Protein AF-A0A1J4VX71-F1 (afdb_monomer_lite)

Radius of gyration: 22.61 Å; chains: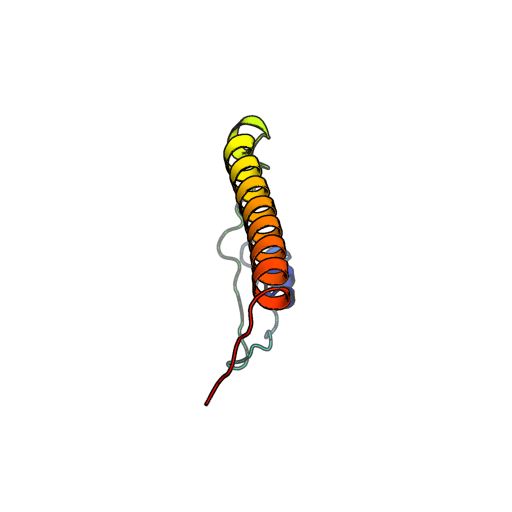 1; bounding box: 40×44×52 Å

pLDDT: mean 84.44, std 9.2, range [52.66, 96.06]

Secondary structure (DSSP, 8-state):
-HHHHHHHHHPPTT-BPPPEEETTEEE--B-------PPPPHHHHHHHHHHHHHHHHHHHHHHHHHHHHHHHS-----

Foldseek 3Di:
DVVVVVQLLPDDAQDKGDFDQDPVGTDIDHRPDDDDDDDDDCVVCVVVVVVVVVVVVVVVVVVVVVVVVVVPDDDDDD

Sequence (78 aa):
MGDIDSKIFALNEGEITTPVPTALGYHIFKAVERQRTSVKPLSEVRPDVQDLIFREKLKDRLNAWLGNLKKNAYISIR

Structure (mmCIF, N/CA/C/O backbone):
data_AF-A0A1J4VX71-F1
#
_entry.id   AF-A0A1J4VX71-F1
#
loop_
_atom_site.group_PDB
_atom_site.id
_atom_site.type_symbol
_atom_site.label_atom_id
_atom_site.label_alt_id
_atom_site.label_comp_id
_atom_site.label_asym_id
_atom_site.label_entity_id
_atom_site.label_seq_id
_atom_site.pdbx_PDB_ins_code
_atom_site.Cartn_x
_atom_site.Cartn_y
_atom_site.Cartn_z
_atom_site.occupancy
_atom_site.B_iso_or_equiv
_atom_site.auth_seq_id
_atom_site.auth_comp_id
_atom_site.auth_asym_id
_atom_site.auth_atom_id
_atom_site.pdbx_PDB_model_num
ATOM 1 N N . MET A 1 1 ? -9.562 -8.414 -1.695 1.00 52.66 1 MET A N 1
ATOM 2 C CA . MET A 1 1 ? -9.422 -8.001 -0.281 1.00 52.66 1 MET A CA 1
ATOM 3 C C . MET A 1 1 ? -10.138 -6.684 0.039 1.00 52.66 1 MET A C 1
ATOM 5 O O . MET A 1 1 ? -10.535 -6.523 1.177 1.00 52.66 1 MET A O 1
ATOM 9 N N . GLY A 1 2 ? -10.357 -5.768 -0.921 1.00 63.88 2 GLY A N 1
ATOM 10 C CA . GLY A 1 2 ? -10.842 -4.406 -0.619 1.00 63.88 2 GLY A CA 1
ATOM 11 C C . GLY A 1 2 ? -12.254 -4.259 -0.022 1.00 63.88 2 GLY A C 1
ATOM 12 O O . GLY A 1 2 ? -12.506 -3.273 0.662 1.00 63.88 2 GLY A O 1
ATOM 13 N N . ASP A 1 3 ? -13.160 -5.225 -0.218 1.00 71.31 3 ASP A N 1
ATOM 14 C CA . ASP A 1 3 ? -14.526 -5.151 0.343 1.00 71.31 3 ASP A CA 1
ATOM 15 C C . ASP A 1 3 ? -14.599 -5.413 1.853 1.00 71.31 3 ASP A C 1
ATOM 17 O O . ASP A 1 3 ? -15.537 -4.977 2.518 1.00 71.31 3 ASP A O 1
ATOM 21 N N . ILE A 1 4 ? -13.634 -6.152 2.402 1.00 79.06 4 ILE A N 1
ATOM 22 C CA . ILE A 1 4 ? -13.582 -6.442 3.840 1.00 79.06 4 ILE A CA 1
ATOM 23 C C . ILE A 1 4 ? -13.026 -5.218 4.568 1.00 79.06 4 ILE A C 1
ATOM 25 O O . ILE A 1 4 ? -13.606 -4.758 5.550 1.00 79.06 4 ILE A O 1
ATOM 29 N N . ASP A 1 5 ? -11.946 -4.655 4.027 1.00 80.94 5 ASP A N 1
ATOM 30 C CA . ASP A 1 5 ? -11.250 -3.504 4.592 1.00 80.94 5 ASP A CA 1
ATOM 31 C C . ASP A 1 5 ? -12.193 -2.302 4.735 1.00 80.94 5 ASP A C 1
ATOM 33 O O . ASP A 1 5 ? -12.271 -1.701 5.804 1.00 80.94 5 ASP A O 1
ATOM 37 N N . SER A 1 6 ? -12.985 -1.989 3.704 1.00 81.56 6 SER A N 1
ATOM 38 C CA . SER A 1 6 ? -13.933 -0.865 3.739 1.00 81.56 6 SER A CA 1
ATOM 39 C C . SER A 1 6 ? -14.988 -1.006 4.843 1.00 81.56 6 SER A C 1
ATOM 41 O O . SER A 1 6 ? -15.282 -0.032 5.537 1.00 81.56 6 SER A O 1
ATOM 43 N N . LYS A 1 7 ? -15.514 -2.220 5.059 1.00 81.81 7 LYS A N 1
ATOM 44 C CA . LYS A 1 7 ? -16.482 -2.511 6.127 1.00 81.81 7 LYS A CA 1
ATOM 45 C C . LYS A 1 7 ? -15.865 -2.390 7.514 1.00 81.81 7 LYS A C 1
ATOM 47 O O . LYS A 1 7 ? -16.528 -1.892 8.414 1.00 81.81 7 LYS A O 1
ATOM 52 N N . ILE A 1 8 ? -14.614 -2.817 7.683 1.00 85.31 8 ILE A N 1
ATOM 53 C CA . ILE A 1 8 ? -13.902 -2.728 8.964 1.00 85.31 8 ILE A CA 1
ATOM 54 C C . ILE A 1 8 ? -13.544 -1.271 9.285 1.00 85.31 8 ILE A C 1
ATOM 56 O O . ILE A 1 8 ? -13.793 -0.818 10.397 1.00 85.31 8 ILE A O 1
ATOM 60 N N . PHE A 1 9 ? -13.020 -0.506 8.321 1.00 83.38 9 PHE A N 1
ATOM 61 C CA . PHE A 1 9 ? -12.648 0.902 8.529 1.00 83.38 9 PHE A CA 1
ATOM 62 C C . PHE A 1 9 ? -13.853 1.840 8.721 1.00 83.38 9 PHE A C 1
ATOM 64 O O . PHE A 1 9 ? -13.697 2.944 9.254 1.00 83.38 9 PHE A O 1
ATOM 71 N N . ALA A 1 10 ? -15.050 1.416 8.307 1.00 84.44 10 ALA A N 1
ATOM 72 C CA . ALA A 1 10 ? -16.293 2.136 8.562 1.00 84.44 10 ALA A CA 1
ATOM 73 C C . ALA A 1 10 ? -16.792 2.000 10.012 1.00 84.44 10 ALA A C 1
ATOM 75 O O . ALA A 1 10 ? -17.531 2.873 10.462 1.00 84.44 10 ALA A O 1
ATOM 76 N N . LEU A 1 11 ? -16.380 0.959 10.746 1.00 85.50 11 LEU A N 1
ATOM 77 C CA . LEU A 1 11 ? -16.834 0.727 12.117 1.00 85.50 11 LEU A CA 1
ATOM 78 C C . LEU A 1 11 ? -16.349 1.809 13.089 1.00 85.50 11 LEU A C 1
ATOM 80 O O . LEU A 1 11 ? -15.228 2.332 12.996 1.00 85.50 11 LEU A O 1
ATOM 84 N N . ASN A 1 12 ? -17.193 2.108 14.071 1.00 83.50 12 ASN A N 1
ATOM 85 C CA . ASN A 1 12 ? -16.789 2.842 15.261 1.00 83.50 12 ASN A CA 1
ATOM 86 C C . ASN A 1 12 ? -16.113 1.904 16.266 1.00 83.50 12 ASN A C 1
ATOM 88 O O . ASN A 1 12 ? -16.263 0.684 16.217 1.00 83.50 12 ASN A O 1
ATOM 92 N N . GLU A 1 13 ? -15.355 2.475 17.196 1.00 85.19 13 GLU A N 1
ATOM 93 C CA . GLU A 1 13 ? -14.723 1.704 18.265 1.00 85.19 13 GLU A CA 1
ATOM 94 C C . GLU A 1 13 ? -15.782 0.982 19.116 1.00 85.19 13 GLU A C 1
ATOM 96 O O . GLU A 1 13 ? -16.784 1.565 19.526 1.00 85.19 13 GLU A O 1
ATOM 101 N N . GLY A 1 14 ? -15.582 -0.316 19.336 1.00 85.69 14 GLY A N 1
ATOM 102 C CA . GLY A 1 14 ? -16.519 -1.218 20.003 1.00 85.69 14 GLY A CA 1
ATOM 103 C C . GLY A 1 14 ? -17.565 -1.869 19.089 1.00 85.69 14 GLY A C 1
ATOM 104 O O . GLY A 1 14 ? -18.213 -2.825 19.525 1.00 85.69 14 GLY A O 1
ATOM 105 N N . GLU A 1 15 ? -17.716 -1.411 17.845 1.00 87.50 15 GLU A N 1
ATOM 106 C CA . GLU A 1 15 ? -18.741 -1.880 16.905 1.00 87.50 15 GLU A CA 1
ATOM 107 C C . GLU A 1 15 ? -18.344 -3.195 16.210 1.00 87.50 15 GLU A C 1
ATOM 109 O O . GLU A 1 15 ? -17.161 -3.537 16.107 1.00 87.50 15 GLU A O 1
ATOM 114 N N . ILE A 1 16 ? -19.343 -3.953 15.743 1.00 88.06 16 ILE A N 1
ATOM 115 C CA . ILE A 1 16 ? -19.173 -5.239 15.053 1.00 88.06 16 ILE A CA 1
ATOM 116 C C . ILE A 1 16 ? -19.702 -5.170 13.617 1.00 88.06 16 ILE A C 1
ATOM 118 O O . ILE A 1 16 ? -20.712 -4.521 13.354 1.00 88.06 16 ILE A O 1
ATOM 122 N N . THR A 1 17 ? -19.063 -5.875 12.682 1.00 86.44 17 THR A N 1
ATOM 123 C CA . THR A 1 17 ? -19.580 -6.007 11.313 1.00 86.44 17 THR A CA 1
ATOM 124 C C . THR A 1 17 ? -20.738 -7.001 11.253 1.00 86.44 17 THR A C 1
ATOM 126 O O . THR A 1 17 ? -20.798 -7.968 12.013 1.00 86.44 17 THR A O 1
ATOM 129 N N . THR A 1 18 ? -21.613 -6.854 10.259 1.00 85.81 18 THR A N 1
ATOM 130 C CA . THR A 1 18 ? -22.451 -7.977 9.811 1.00 85.81 18 THR A CA 1
ATOM 131 C C . THR A 1 18 ? -21.571 -9.108 9.250 1.00 85.81 18 THR A C 1
ATOM 133 O O . THR A 1 18 ? -20.423 -8.844 8.876 1.00 85.81 18 THR A O 1
ATOM 136 N N . PRO A 1 19 ? -22.052 -10.367 9.195 1.00 85.88 19 PRO A N 1
ATOM 137 C CA . PRO A 1 19 ? -21.266 -11.488 8.679 1.00 85.88 19 PRO A CA 1
ATOM 138 C C . PRO A 1 19 ? -20.728 -11.201 7.271 1.00 85.88 19 PRO A C 1
ATOM 140 O O . PRO A 1 19 ? -21.492 -11.013 6.322 1.00 85.88 19 PRO A O 1
ATOM 143 N N . VAL A 1 20 ? -19.403 -11.151 7.134 1.00 85.31 20 VAL A N 1
ATOM 144 C CA . VAL A 1 20 ? -18.723 -10.861 5.870 1.00 85.31 20 VAL A CA 1
ATOM 145 C C . VAL A 1 20 ? -18.332 -12.180 5.202 1.00 85.31 20 VAL A C 1
ATOM 147 O O . VAL A 1 20 ? -17.602 -12.963 5.816 1.00 85.31 20 VAL A O 1
ATOM 150 N N . PRO A 1 21 ? -18.795 -12.456 3.970 1.00 82.94 21 PRO A N 1
ATOM 151 C CA . PRO A 1 21 ? -18.382 -13.643 3.236 1.00 82.94 21 PRO A CA 1
ATOM 152 C C . PRO A 1 21 ? -16.917 -13.512 2.805 1.00 82.94 21 PRO A C 1
ATOM 154 O O . PRO A 1 21 ? -16.504 -12.508 2.225 1.00 82.94 21 PRO A O 1
ATOM 157 N N . THR A 1 22 ? -16.128 -14.540 3.083 1.00 83.62 22 THR A N 1
ATOM 158 C CA . THR A 1 22 ? -14.728 -14.679 2.685 1.00 83.62 22 THR A CA 1
ATOM 159 C C . THR A 1 22 ? -14.520 -16.053 2.049 1.00 83.62 22 THR A C 1
ATOM 161 O O . THR A 1 22 ? -15.386 -16.925 2.117 1.00 83.62 22 THR A O 1
ATOM 164 N N . ALA A 1 23 ? -13.355 -16.279 1.437 1.00 81.19 23 ALA A N 1
ATOM 165 C CA . ALA A 1 23 ? -13.028 -17.563 0.808 1.00 81.19 23 ALA A CA 1
ATOM 166 C C . ALA A 1 23 ? -13.078 -18.766 1.777 1.00 81.19 23 ALA A C 1
ATOM 168 O O . ALA A 1 23 ? -13.150 -19.905 1.332 1.00 81.19 23 ALA A O 1
ATOM 169 N N . LEU A 1 24 ? -13.041 -18.511 3.089 1.00 80.50 24 LEU A N 1
ATOM 170 C CA . LEU A 1 24 ? -13.043 -19.523 4.147 1.00 80.50 24 LEU A CA 1
ATOM 171 C C . LEU A 1 24 ? -14.398 -19.631 4.879 1.00 80.50 24 LEU A C 1
ATOM 173 O O . LEU A 1 24 ? -14.501 -20.392 5.836 1.00 80.50 24 LEU A O 1
ATOM 177 N N . GLY A 1 25 ? -15.429 -18.878 4.470 1.00 85.25 25 GLY A N 1
ATOM 178 C CA . GLY A 1 25 ? -16.746 -18.855 5.123 1.00 85.25 25 GLY A CA 1
ATOM 179 C C . GLY A 1 25 ? -17.160 -17.451 5.566 1.00 85.25 25 GLY A C 1
ATOM 180 O O . GLY A 1 25 ? -16.868 -16.475 4.886 1.00 85.25 25 GLY A O 1
ATOM 181 N N . TYR A 1 26 ? -17.840 -17.320 6.705 1.00 87.44 26 TYR A N 1
ATOM 182 C CA . TYR A 1 26 ? -18.300 -16.022 7.216 1.00 87.44 26 TYR A CA 1
ATOM 183 C C . TYR A 1 26 ? -17.432 -15.541 8.377 1.00 87.44 26 TYR A C 1
ATOM 185 O O . TYR A 1 26 ? -17.163 -16.299 9.305 1.00 87.44 26 TYR A O 1
ATOM 193 N N . HIS A 1 27 ? -17.016 -14.276 8.334 1.00 87.06 27 HIS A N 1
ATOM 194 C CA . HIS A 1 27 ? -16.240 -13.633 9.395 1.00 87.06 27 HIS A CA 1
ATOM 195 C C . HIS A 1 27 ? -17.019 -12.459 9.994 1.00 87.06 27 HIS A C 1
ATOM 197 O O . HIS A 1 27 ? -17.658 -11.695 9.272 1.00 87.06 27 HIS A O 1
ATOM 203 N N . ILE A 1 28 ? -16.955 -12.313 11.317 1.00 87.81 28 ILE A N 1
ATOM 204 C CA . ILE A 1 28 ? -17.485 -11.161 12.056 1.00 87.81 28 ILE A CA 1
ATOM 205 C C . ILE A 1 28 ? -16.291 -10.460 12.692 1.00 87.81 28 ILE A C 1
ATOM 207 O O . ILE A 1 28 ? -15.518 -11.090 13.412 1.00 87.81 28 ILE A O 1
ATOM 211 N N . PHE A 1 29 ? -16.139 -9.168 12.424 1.00 87.50 29 PHE A N 1
ATOM 212 C CA . PHE A 1 29 ? -15.041 -8.366 12.952 1.00 87.50 29 PHE A CA 1
ATOM 213 C C . PHE A 1 29 ? -15.570 -7.395 14.003 1.00 87.50 29 PHE A C 1
ATOM 215 O O . PHE A 1 29 ? -16.640 -6.822 13.818 1.00 87.50 29 PHE A O 1
ATOM 222 N N . LYS A 1 30 ? -14.818 -7.200 15.090 1.00 87.19 30 LYS A N 1
ATOM 223 C CA . LYS A 1 30 ? -15.078 -6.171 16.104 1.00 87.19 30 LYS A CA 1
ATOM 224 C C . LYS A 1 30 ? -13.952 -5.146 16.072 1.00 87.19 30 LYS A C 1
ATOM 226 O O . LYS A 1 30 ? -12.789 -5.527 16.205 1.00 87.19 30 LYS A O 1
ATOM 231 N N . ALA A 1 31 ? -14.282 -3.868 15.937 1.00 88.31 31 ALA A N 1
ATOM 232 C CA . ALA A 1 31 ? -13.303 -2.797 16.067 1.00 88.31 31 ALA A CA 1
ATOM 233 C C . ALA A 1 31 ? -12.964 -2.613 17.553 1.00 88.31 31 ALA A C 1
ATOM 235 O O . ALA A 1 31 ? -13.784 -2.126 18.323 1.00 88.31 31 ALA A O 1
ATOM 236 N N . VAL A 1 32 ? -11.784 -3.063 17.982 1.00 86.44 32 VAL A N 1
ATOM 237 C CA . VAL A 1 32 ? -11.352 -2.943 19.389 1.00 86.44 32 VAL A CA 1
ATOM 238 C C . VAL A 1 32 ? -10.837 -1.540 19.691 1.00 86.44 32 VAL A C 1
ATOM 240 O O . VAL A 1 32 ? -11.147 -1.004 20.743 1.00 86.44 32 VAL A O 1
ATOM 243 N N . GLU A 1 33 ? -10.093 -0.958 18.755 1.00 80.75 33 GLU A N 1
ATOM 244 C CA . GLU A 1 33 ? -9.475 0.359 18.873 1.00 80.75 33 GLU A CA 1
ATOM 245 C C . GLU A 1 33 ? -9.454 1.005 17.484 1.00 80.75 33 GLU A C 1
ATOM 247 O O . GLU A 1 33 ? -9.222 0.321 16.480 1.00 80.75 33 GLU A O 1
ATOM 252 N N . ARG A 1 34 ? -9.684 2.321 17.407 1.00 79.44 34 ARG A N 1
ATOM 253 C CA . ARG A 1 34 ? -9.566 3.078 16.155 1.00 79.44 34 ARG A CA 1
ATOM 254 C C . ARG A 1 34 ? -8.437 4.094 16.250 1.00 79.44 34 ARG A C 1
ATOM 256 O O . ARG A 1 34 ? -8.621 5.222 16.704 1.00 79.44 34 ARG A O 1
ATOM 263 N N . GLN A 1 35 ? -7.275 3.725 15.726 1.00 77.00 35 GLN A N 1
ATOM 264 C CA . GLN A 1 35 ? -6.162 4.658 15.612 1.00 77.00 35 GLN A CA 1
ATOM 265 C C . GLN A 1 35 ? -6.428 5.661 14.489 1.00 77.00 35 GLN A C 1
ATOM 267 O O . GLN A 1 35 ? -6.627 5.298 13.328 1.00 77.00 35 GLN A O 1
ATOM 272 N N . ARG A 1 36 ? -6.436 6.953 14.829 1.00 66.94 36 ARG A N 1
ATOM 273 C CA . ARG A 1 36 ? -6.467 8.020 13.827 1.00 66.94 36 ARG A CA 1
ATOM 274 C C . ARG A 1 36 ? -5.121 8.031 13.112 1.00 66.94 36 ARG A C 1
ATOM 276 O O . ARG A 1 36 ? -4.132 8.506 13.661 1.00 66.94 36 ARG A O 1
ATOM 283 N N . THR A 1 37 ? -5.077 7.517 11.888 1.00 65.44 37 THR A N 1
ATOM 284 C CA . THR A 1 37 ? -3.906 7.685 11.029 1.00 65.44 37 THR A CA 1
ATOM 285 C C . THR A 1 37 ? -3.709 9.171 10.757 1.00 65.44 37 THR A C 1
ATOM 287 O O . THR A 1 37 ? -4.510 9.800 10.069 1.00 65.44 37 THR A O 1
ATOM 290 N N . SER A 1 38 ? -2.630 9.735 11.296 1.00 68.19 38 SER A N 1
ATOM 291 C CA . SER A 1 38 ? -2.070 10.963 10.747 1.00 68.19 38 SER A CA 1
ATOM 292 C C . SER A 1 38 ? -1.413 10.619 9.413 1.00 68.19 38 SER A C 1
ATOM 294 O O . SER A 1 38 ? -0.700 9.617 9.307 1.00 68.19 38 SER A O 1
ATOM 296 N N . VAL A 1 39 ? -1.664 11.424 8.383 1.00 73.81 39 VAL A N 1
ATOM 297 C CA . VAL A 1 39 ? -0.925 11.301 7.125 1.00 73.81 39 VAL A CA 1
ATOM 298 C C . VAL A 1 39 ? 0.523 11.666 7.431 1.00 73.81 39 VAL A C 1
ATOM 300 O O . VAL A 1 39 ? 0.797 12.787 7.862 1.00 73.81 39 VAL A O 1
ATOM 303 N N . LYS A 1 40 ? 1.445 10.716 7.238 1.00 78.31 40 LYS A N 1
ATOM 304 C CA . LYS A 1 40 ? 2.875 10.989 7.414 1.00 78.31 40 LYS A CA 1
ATOM 305 C C . LYS A 1 40 ? 3.275 12.145 6.489 1.00 78.31 40 LYS A C 1
ATOM 307 O O . LYS A 1 40 ? 2.885 12.132 5.316 1.00 78.31 40 LYS A O 1
ATOM 312 N N . PRO A 1 41 ? 4.024 13.146 6.976 1.00 85.06 41 PRO A N 1
ATOM 313 C CA . PRO A 1 41 ? 4.445 14.258 6.141 1.00 85.06 41 PRO A CA 1
ATOM 314 C C . PRO A 1 41 ? 5.301 13.752 4.979 1.00 85.06 41 PRO A C 1
ATOM 316 O O . PRO A 1 41 ? 6.063 12.793 5.110 1.00 85.06 41 PRO A O 1
ATOM 319 N N . LEU A 1 42 ? 5.198 14.428 3.830 1.00 81.50 42 LEU A N 1
ATOM 320 C CA . LEU A 1 42 ? 5.904 14.032 2.608 1.00 81.50 42 LEU A CA 1
ATOM 321 C C . LEU A 1 42 ? 7.411 13.861 2.842 1.00 81.50 42 LEU A C 1
ATOM 323 O O . LEU A 1 42 ? 8.009 12.965 2.265 1.00 81.50 42 LEU A O 1
ATOM 327 N N . SER A 1 43 ? 8.018 14.679 3.703 1.00 85.69 43 SER A N 1
ATOM 328 C CA . SER A 1 43 ? 9.438 14.590 4.063 1.00 85.69 43 SER A CA 1
ATOM 329 C C . SER A 1 43 ? 9.851 13.224 4.614 1.00 85.69 43 SER A C 1
ATOM 331 O O . SER A 1 43 ? 10.955 12.777 4.322 1.00 85.69 43 SER A O 1
ATOM 333 N N . GLU A 1 44 ? 8.978 12.559 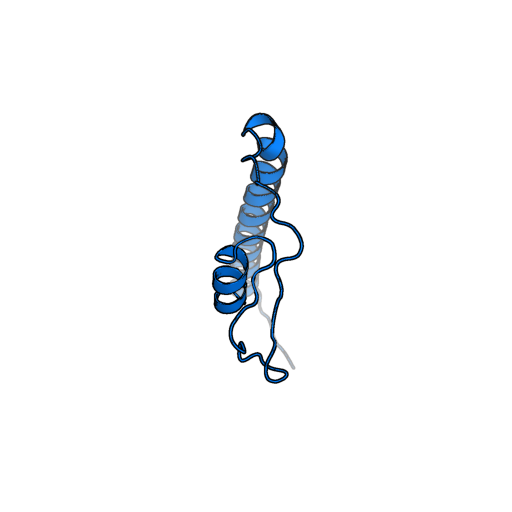5.374 1.00 84.62 44 GLU A N 1
ATOM 334 C CA . GLU A 1 44 ? 9.261 11.255 5.984 1.00 84.62 44 GLU A CA 1
ATOM 335 C C . GLU A 1 44 ? 9.107 10.108 4.986 1.00 84.62 44 GLU A C 1
ATOM 337 O O . GLU A 1 44 ? 9.877 9.157 5.021 1.00 84.62 44 GLU A O 1
ATOM 342 N N . VAL A 1 45 ? 8.135 10.205 4.074 1.00 90.12 45 VAL A N 1
ATOM 343 C CA . VAL A 1 45 ? 7.811 9.129 3.118 1.00 90.12 45 VAL A CA 1
ATOM 344 C C . VAL A 1 45 ? 8.467 9.307 1.750 1.00 90.12 45 VAL A C 1
ATOM 346 O O . VAL A 1 45 ? 8.413 8.409 0.913 1.00 90.12 45 VAL A O 1
ATOM 349 N N . ARG A 1 46 ? 9.089 10.461 1.484 1.00 89.50 46 ARG A N 1
ATOM 350 C CA . ARG A 1 46 ? 9.738 10.756 0.200 1.00 89.50 46 ARG A CA 1
ATOM 351 C C . ARG A 1 46 ? 10.784 9.709 -0.203 1.00 89.50 46 ARG A C 1
ATOM 353 O O . ARG A 1 46 ? 10.752 9.342 -1.377 1.00 89.50 46 ARG A O 1
ATOM 360 N N . PRO A 1 47 ? 11.672 9.220 0.688 1.00 92.69 47 PRO A N 1
ATOM 361 C CA . PRO A 1 47 ? 12.631 8.174 0.332 1.00 92.69 47 PRO A CA 1
ATOM 362 C C . PRO A 1 47 ? 11.928 6.881 -0.102 1.00 92.69 47 PRO A C 1
ATOM 364 O O . PRO A 1 47 ? 12.204 6.364 -1.180 1.00 92.69 47 PRO A O 1
ATOM 367 N N . ASP A 1 48 ? 10.932 6.435 0.667 1.00 91.00 48 ASP A N 1
ATOM 368 C CA . ASP A 1 48 ? 10.180 5.207 0.381 1.00 91.00 48 ASP A CA 1
ATOM 369 C C . ASP A 1 48 ? 9.446 5.281 -0.965 1.00 91.00 48 ASP A C 1
ATOM 371 O O . ASP A 1 48 ? 9.463 4.337 -1.759 1.00 91.00 48 ASP A O 1
ATOM 375 N N . VAL A 1 49 ? 8.813 6.426 -1.243 1.00 93.06 49 VAL A N 1
ATOM 376 C CA . VAL A 1 49 ? 8.112 6.677 -2.508 1.00 93.06 49 VAL A CA 1
ATOM 377 C C . VAL A 1 49 ? 9.097 6.710 -3.678 1.00 93.06 49 VAL A C 1
ATOM 379 O O . VAL A 1 49 ? 8.805 6.164 -4.743 1.00 93.06 49 VAL A O 1
ATOM 382 N N . GLN A 1 50 ? 10.273 7.317 -3.501 1.00 94.19 50 GLN A N 1
ATOM 383 C CA . GLN A 1 50 ? 11.314 7.329 -4.530 1.00 94.19 50 GLN A CA 1
ATOM 384 C C . GLN A 1 50 ? 11.820 5.921 -4.838 1.00 94.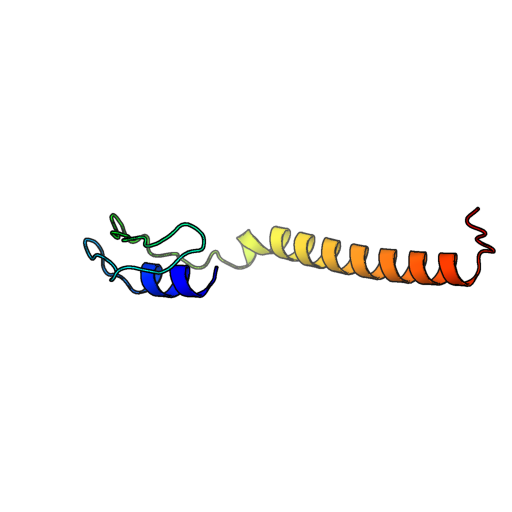19 50 GLN A C 1
ATOM 386 O O . GLN A 1 50 ? 11.892 5.555 -6.011 1.00 94.19 50 GLN A O 1
ATOM 391 N N . ASP A 1 51 ? 12.090 5.117 -3.812 1.00 95.50 51 ASP A N 1
ATOM 392 C CA . ASP A 1 51 ? 12.523 3.730 -3.969 1.00 95.50 51 ASP A CA 1
ATOM 393 C C . ASP A 1 51 ? 11.455 2.868 -4.645 1.00 95.50 51 ASP A C 1
ATOM 395 O O . ASP A 1 51 ? 11.765 2.020 -5.487 1.00 95.50 51 ASP A O 1
ATOM 399 N N . LEU A 1 52 ? 10.180 3.086 -4.311 1.00 95.38 52 LEU A N 1
ATOM 400 C CA . LEU A 1 52 ? 9.057 2.418 -4.962 1.00 95.38 52 LEU A CA 1
ATOM 401 C C . LEU A 1 52 ? 9.028 2.719 -6.467 1.00 95.38 52 LEU A C 1
ATOM 403 O O . LEU A 1 52 ? 9.072 1.789 -7.275 1.00 95.38 52 LEU A O 1
ATOM 407 N N . ILE A 1 53 ? 9.027 4.003 -6.836 1.00 95.69 53 ILE A N 1
ATOM 408 C CA . ILE A 1 53 ? 8.994 4.447 -8.238 1.00 95.69 53 ILE A CA 1
ATOM 409 C C . ILE A 1 53 ? 10.244 3.971 -8.989 1.00 95.69 53 ILE A C 1
ATOM 411 O O . ILE A 1 53 ? 10.177 3.591 -10.159 1.00 95.69 53 ILE A O 1
ATOM 415 N N . PHE A 1 54 ? 11.405 3.989 -8.335 1.00 96.00 54 PHE A N 1
ATOM 416 C CA . PHE A 1 54 ? 12.653 3.526 -8.925 1.00 96.00 54 PHE A CA 1
ATOM 417 C C . PHE A 1 54 ? 12.592 2.036 -9.273 1.00 96.00 54 PHE A C 1
ATOM 419 O O . PHE A 1 54 ? 12.899 1.661 -10.406 1.00 96.00 54 PHE A O 1
ATOM 426 N N . ARG A 1 55 ? 12.140 1.192 -8.337 1.00 95.19 55 ARG A N 1
ATOM 427 C CA . ARG A 1 55 ? 11.972 -0.252 -8.567 1.00 95.19 55 ARG A CA 1
ATOM 428 C C . ARG A 1 55 ? 10.981 -0.549 -9.688 1.00 95.19 55 ARG A C 1
ATOM 430 O O . ARG A 1 55 ? 11.247 -1.431 -10.503 1.00 95.19 55 ARG A O 1
ATOM 437 N N . GLU A 1 56 ? 9.879 0.190 -9.752 1.00 95.88 56 GLU A N 1
ATOM 438 C CA . GLU A 1 56 ? 8.886 0.060 -10.823 1.00 95.88 56 GLU A CA 1
ATOM 439 C C . GLU A 1 56 ? 9.506 0.366 -12.194 1.00 95.88 56 GLU A C 1
ATOM 441 O O . GLU A 1 56 ? 9.528 -0.495 -13.076 1.00 95.88 56 GLU A O 1
ATOM 446 N N . LYS A 1 57 ? 10.153 1.530 -12.337 1.00 95.69 57 LYS A N 1
ATOM 447 C CA . LYS A 1 57 ? 10.826 1.919 -13.587 1.00 95.69 57 LYS A CA 1
ATOM 448 C C . LYS A 1 57 ? 11.937 0.956 -13.995 1.00 95.69 57 LYS A C 1
ATOM 450 O O . LYS A 1 57 ? 12.126 0.700 -15.188 1.00 95.69 57 LYS A O 1
ATOM 455 N N . LEU A 1 58 ? 12.697 0.438 -13.029 1.00 95.69 58 LEU A N 1
ATOM 456 C CA . LEU A 1 58 ? 13.725 -0.569 -13.285 1.00 95.69 58 LEU A CA 1
ATOM 457 C C . LEU A 1 58 ? 13.121 -1.854 -13.843 1.00 95.69 58 LEU A C 1
ATOM 459 O O . LEU A 1 58 ? 13.619 -2.370 -14.843 1.00 95.69 58 LEU A O 1
ATOM 463 N N . LYS A 1 59 ? 12.054 -2.358 -13.217 1.00 95.94 59 LYS A N 1
ATOM 464 C CA . LYS A 1 59 ? 11.358 -3.569 -13.655 1.00 95.94 59 LYS A CA 1
ATOM 465 C C . LYS A 1 59 ? 10.830 -3.414 -15.080 1.00 95.94 59 LYS A C 1
ATOM 467 O O . LYS A 1 59 ? 11.042 -4.304 -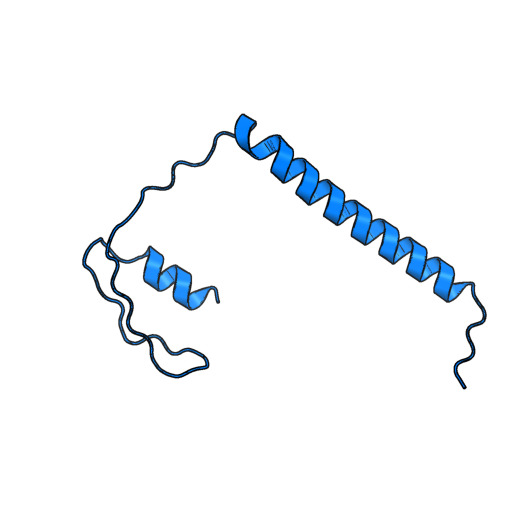15.901 1.00 95.94 59 LYS A O 1
ATOM 472 N N . ASP A 1 60 ? 10.213 -2.280 -15.394 1.00 96.06 60 ASP A N 1
ATOM 473 C CA . ASP A 1 60 ? 9.678 -2.014 -16.731 1.00 96.06 60 ASP A CA 1
ATOM 474 C C . ASP A 1 60 ? 10.780 -1.971 -17.789 1.00 96.06 60 ASP A C 1
ATOM 476 O O . ASP A 1 60 ? 10.682 -2.624 -18.831 1.00 96.06 60 ASP A O 1
ATOM 480 N N . ARG A 1 61 ? 11.880 -1.266 -17.499 1.00 94.06 61 ARG A N 1
ATOM 481 C CA . ARG A 1 61 ? 13.040 -1.211 -18.396 1.00 94.06 61 ARG A CA 1
ATOM 482 C C . ARG A 1 61 ? 13.668 -2.587 -18.592 1.00 94.06 61 ARG A C 1
ATOM 484 O O . ARG A 1 61 ? 14.011 -2.936 -19.720 1.00 94.06 61 ARG A O 1
ATOM 491 N N . LEU A 1 62 ? 13.814 -3.362 -17.519 1.00 93.94 62 LEU A N 1
A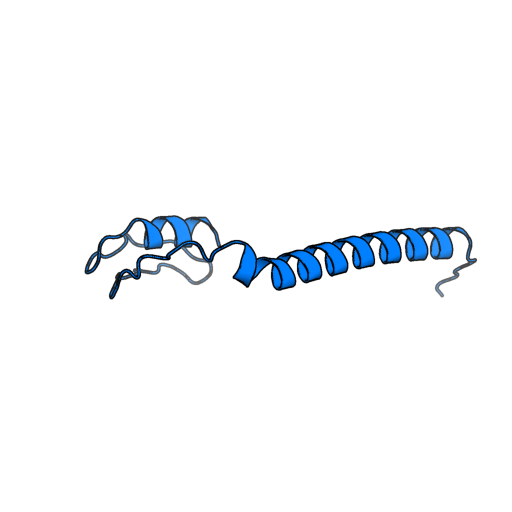TOM 492 C CA . LEU A 1 62 ? 14.359 -4.715 -17.574 1.00 93.94 62 LEU A CA 1
ATOM 493 C C . LEU A 1 62 ? 13.485 -5.618 -18.447 1.00 93.94 62 LEU A C 1
ATOM 495 O O . LEU A 1 62 ? 14.003 -6.313 -19.316 1.00 93.94 62 LEU A O 1
ATOM 499 N N . ASN A 1 63 ? 12.166 -5.567 -18.267 1.00 94.88 63 ASN A N 1
ATOM 500 C CA . ASN A 1 63 ? 11.224 -6.339 -19.072 1.00 94.88 63 ASN A CA 1
ATOM 501 C C . ASN A 1 63 ? 11.277 -5.944 -20.550 1.00 94.88 63 ASN A C 1
ATOM 503 O O . ASN A 1 63 ? 11.304 -6.821 -21.413 1.00 94.88 63 ASN A O 1
ATOM 507 N N . AL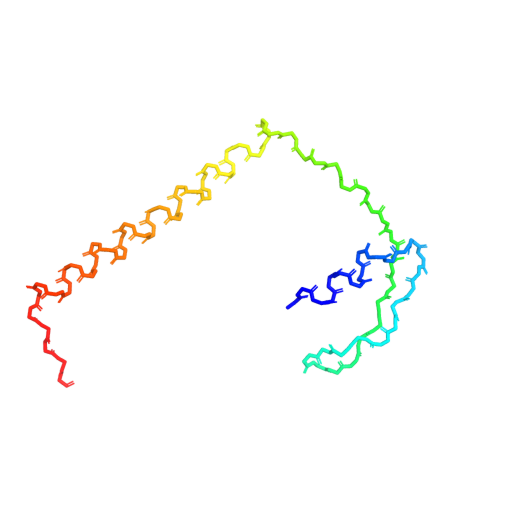A A 1 64 ? 11.342 -4.645 -20.851 1.00 93.44 64 ALA A N 1
ATOM 508 C CA . ALA A 1 64 ? 11.487 -4.161 -22.221 1.00 93.44 64 ALA A CA 1
ATOM 509 C C . ALA A 1 64 ? 12.801 -4.646 -22.858 1.00 93.44 64 ALA A C 1
ATOM 511 O O . ALA A 1 64 ? 12.807 -5.131 -23.992 1.00 93.44 64 ALA A O 1
ATOM 512 N N . TRP A 1 65 ? 13.907 -4.575 -22.114 1.00 91.56 65 TRP A N 1
ATOM 513 C CA . TRP A 1 65 ? 15.211 -5.057 -22.564 1.00 91.56 65 TRP A CA 1
ATOM 514 C C . TRP A 1 65 ? 15.217 -6.573 -22.808 1.00 91.56 65 TRP A C 1
ATOM 516 O O . TRP A 1 65 ? 15.620 -7.015 -23.884 1.00 91.56 65 TRP A O 1
ATOM 526 N N . LEU A 1 66 ? 14.690 -7.365 -21.868 1.00 91.94 66 LEU A N 1
ATOM 527 C CA . LEU A 1 66 ? 14.536 -8.816 -22.021 1.00 91.94 66 LEU A CA 1
ATOM 528 C C . LEU A 1 66 ? 13.635 -9.172 -23.207 1.00 91.94 66 LEU A C 1
ATOM 530 O O . LEU A 1 66 ? 13.921 -10.123 -23.932 1.00 91.94 66 LEU A O 1
ATOM 534 N N . GLY A 1 67 ? 12.558 -8.413 -23.422 1.00 90.38 67 GLY A N 1
ATOM 535 C CA . GLY A 1 67 ? 11.671 -8.580 -24.569 1.00 90.38 67 GLY A CA 1
ATOM 536 C C . GLY A 1 67 ? 12.404 -8.391 -25.897 1.00 90.38 67 GLY A C 1
ATOM 537 O O . GLY A 1 67 ? 12.254 -9.209 -26.802 1.00 90.38 67 GLY A O 1
ATOM 538 N N . ASN A 1 68 ? 13.245 -7.361 -26.000 1.00 88.94 68 ASN A N 1
ATOM 539 C CA . ASN A 1 68 ? 14.060 -7.122 -27.192 1.00 88.94 68 ASN A CA 1
ATOM 540 C C . ASN A 1 68 ? 15.134 -8.199 -27.387 1.00 88.94 68 ASN A C 1
ATOM 542 O O . ASN A 1 68 ? 15.325 -8.674 -28.504 1.00 88.94 68 ASN A O 1
ATOM 546 N N . LEU A 1 69 ? 15.794 -8.633 -26.310 1.00 89.12 69 LEU A N 1
ATOM 547 C CA . LEU A 1 69 ? 16.795 -9.697 -26.379 1.00 89.12 69 LEU A CA 1
ATOM 548 C C . LEU A 1 69 ? 16.178 -11.015 -26.867 1.00 89.12 69 LEU A C 1
ATOM 550 O O . LEU A 1 69 ? 16.723 -11.647 -27.765 1.00 89.12 69 LEU A O 1
ATOM 554 N N . LYS A 1 70 ? 15.008 -11.393 -26.335 1.00 86.00 70 LYS A N 1
ATOM 555 C CA . LYS A 1 70 ? 14.280 -12.597 -26.765 1.00 86.00 70 LYS A CA 1
ATOM 556 C C . LYS A 1 70 ? 13.870 -12.548 -28.236 1.00 86.00 70 LYS A C 1
ATOM 558 O O . LYS A 1 70 ? 13.922 -13.576 -28.893 1.00 86.00 70 LYS A O 1
ATOM 563 N N . LYS A 1 71 ? 13.470 -11.381 -28.755 1.00 84.25 71 LYS A N 1
ATOM 564 C CA . LYS A 1 71 ? 13.094 -11.215 -30.172 1.00 84.25 71 LYS A CA 1
ATOM 565 C C . LYS A 1 71 ? 14.274 -11.396 -31.125 1.00 84.25 71 LYS A C 1
ATOM 567 O O . LYS A 1 71 ? 14.091 -11.911 -32.220 1.00 84.25 71 LYS A O 1
ATOM 572 N N . ASN A 1 72 ? 15.461 -10.963 -30.708 1.00 83.56 72 ASN A N 1
ATOM 573 C CA . ASN A 1 72 ? 16.662 -10.984 -31.542 1.00 83.56 72 ASN A CA 1
ATOM 574 C C . ASN A 1 72 ? 17.506 -12.255 -31.354 1.00 83.56 72 ASN A C 1
ATOM 576 O O . ASN A 1 72 ? 18.480 -12.453 -32.077 1.00 83.56 72 ASN A O 1
ATOM 580 N N . ALA A 1 73 ? 17.166 -13.103 -30.382 1.00 78.50 73 ALA A N 1
ATOM 581 C CA . ALA A 1 73 ? 17.862 -14.353 -30.118 1.00 78.50 73 ALA A CA 1
ATOM 582 C C . ALA A 1 73 ? 17.165 -15.528 -30.819 1.00 78.50 73 ALA A C 1
ATOM 584 O O . ALA A 1 73 ? 15.946 -15.673 -30.752 1.00 78.50 73 ALA A O 1
ATOM 585 N N . TYR A 1 74 ? 17.945 -16.416 -31.442 1.00 71.69 74 TYR A N 1
ATOM 586 C CA . TYR A 1 74 ? 17.443 -17.716 -31.884 1.00 71.69 74 TYR A CA 1
ATOM 587 C C . TYR A 1 74 ? 17.269 -18.625 -30.660 1.00 71.69 74 TYR A C 1
ATOM 589 O O . TYR A 1 74 ? 18.253 -19.027 -30.039 1.00 71.69 74 TYR A O 1
ATOM 597 N N . ILE A 1 75 ? 16.022 -18.924 -30.289 1.00 75.88 75 ILE A N 1
ATOM 598 C CA . ILE A 1 75 ? 15.684 -19.778 -29.142 1.00 75.88 75 ILE A CA 1
ATOM 599 C C . ILE A 1 75 ? 14.967 -21.024 -29.676 1.00 75.88 75 ILE A C 1
ATOM 601 O O . ILE A 1 75 ? 13.814 -20.932 -30.090 1.00 75.88 75 ILE A O 1
ATOM 605 N N . SER A 1 76 ? 15.626 -22.189 -29.655 1.00 67.62 76 SER A N 1
ATOM 606 C CA . SER A 1 76 ? 14.967 -23.482 -29.892 1.00 67.62 76 SER A CA 1
ATOM 607 C C . SER A 1 76 ? 14.765 -24.218 -28.571 1.00 67.62 76 SER A C 1
ATOM 609 O O . SER A 1 76 ? 15.738 -24.505 -27.872 1.00 67.62 76 SER A O 1
ATOM 611 N N . ILE A 1 77 ? 13.517 -24.544 -28.247 1.00 68.44 77 ILE A N 1
ATOM 612 C CA . ILE A 1 77 ? 13.166 -25.421 -27.125 1.00 68.44 77 ILE A CA 1
ATOM 613 C C . ILE A 1 77 ? 12.941 -26.818 -27.722 1.00 68.44 77 ILE A C 1
ATOM 615 O O . ILE A 1 77 ? 12.192 -26.938 -28.690 1.00 68.44 77 ILE A O 1
ATOM 619 N N . ARG A 1 78 ? 13.648 -27.830 -27.206 1.00 59.06 78 ARG A N 1
ATOM 620 C CA . ARG A 1 78 ? 13.506 -29.240 -27.608 1.00 59.06 78 ARG A CA 1
ATOM 621 C C . ARG A 1 78 ? 12.424 -29.927 -26.790 1.00 59.06 78 ARG A C 1
ATOM 623 O O . ARG A 1 78 ? 12.335 -29.600 -25.587 1.00 59.06 78 ARG A O 1
#